Protein AF-A0A2V6PGM4-F1 (afdb_monomer_lite)

Radius of gyration: 10.19 Å; chains: 1; bounding box: 25×11×24 Å

Sequence (46 aa):
MRAVDTNLLVRLIVRDDVKQVSAADNFVDRGAWVSHLALAEATWVL

Foldseek 3Di:
DAEDALVLVLCCVVVPDVVSVVVSCVRCVVHYDYDPVRVVVNVVVD

pLDDT: mean 96.05, std 2.98, range [78.88, 98.62]

Structure (mmCIF, N/CA/C/O backbone):
data_AF-A0A2V6PGM4-F1
#
_entry.id   AF-A0A2V6PGM4-F1
#
loop_
_atom_site.group_PDB
_atom_site.id
_atom_site.type_symbol
_atom_site.label_atom_id
_atom_site.label_alt_id
_atom_site.label_comp_id
_atom_site.label_asym_id
_atom_site.label_entity_id
_atom_site.label_seq_id
_atom_site.pdbx_PDB_ins_code
_atom_site.Cartn_x
_atom_site.Cartn_y
_atom_site.Cartn_z
_atom_site.occupancy
_atom_site.B_iso_or_equiv
_atom_site.auth_seq_id
_atom_site.auth_comp_id
_atom_site.auth_asym_id
_atom_site.auth_atom_id
_atom_site.pdbx_PDB_model_num
ATOM 1 N N . MET A 1 1 ? -5.978 5.870 -10.709 1.00 78.88 1 MET A N 1
ATOM 2 C CA . MET A 1 1 ? -4.822 5.079 -10.233 1.00 78.88 1 MET A CA 1
ATOM 3 C C . MET A 1 1 ? -4.374 5.655 -8.900 1.00 78.88 1 MET A C 1
ATOM 5 O O . MET A 1 1 ? -4.236 6.869 -8.826 1.00 78.88 1 MET A O 1
ATOM 9 N N . ARG A 1 2 ? -4.231 4.834 -7.853 1.00 92.50 2 ARG A N 1
ATOM 10 C CA . ARG A 1 2 ? -3.826 5.266 -6.503 1.00 92.50 2 ARG A CA 1
ATOM 11 C C . ARG A 1 2 ? -2.368 4.872 -6.268 1.00 92.50 2 ARG A C 1
ATOM 13 O O . ARG A 1 2 ? -2.020 3.729 -6.546 1.00 92.50 2 ARG A O 1
ATOM 20 N N . ALA A 1 3 ? -1.543 5.817 -5.830 1.00 95.88 3 ALA A N 1
ATOM 21 C CA . ALA A 1 3 ? -0.149 5.567 -5.480 1.00 95.88 3 ALA A CA 1
ATOM 22 C C . ALA A 1 3 ? -0.054 5.220 -3.994 1.00 95.88 3 ALA A C 1
ATOM 24 O O . ALA A 1 3 ? -0.732 5.847 -3.179 1.00 95.88 3 ALA A O 1
ATOM 25 N N . VAL A 1 4 ? 0.773 4.239 -3.659 1.00 96.94 4 VAL A N 1
ATOM 26 C CA . VAL A 1 4 ? 1.072 3.841 -2.283 1.00 96.94 4 VAL A CA 1
ATOM 27 C C . VAL A 1 4 ? 2.469 4.333 -1.933 1.00 96.94 4 VAL A C 1
ATOM 29 O O . VAL A 1 4 ? 3.424 4.065 -2.665 1.00 96.94 4 VAL A O 1
ATOM 32 N N . ASP A 1 5 ? 2.572 5.058 -0.824 1.00 97.56 5 ASP A N 1
ATOM 33 C CA . ASP A 1 5 ? 3.845 5.440 -0.224 1.00 97.56 5 ASP A CA 1
ATOM 34 C C . ASP A 1 5 ? 4.312 4.399 0.803 1.00 97.56 5 ASP A C 1
ATOM 36 O O . ASP A 1 5 ? 3.627 3.417 1.105 1.00 97.56 5 ASP A O 1
ATOM 40 N N . THR A 1 6 ? 5.503 4.626 1.340 1.00 98.06 6 THR A N 1
ATOM 41 C CA . THR A 1 6 ? 6.156 3.749 2.309 1.00 98.06 6 THR A CA 1
ATOM 42 C C . THR A 1 6 ? 5.316 3.539 3.568 1.00 98.06 6 THR A C 1
ATOM 44 O O . THR A 1 6 ? 5.175 2.409 4.025 1.00 98.06 6 THR A O 1
ATOM 47 N N . ASN A 1 7 ? 4.693 4.590 4.108 1.00 96.81 7 ASN A N 1
ATOM 48 C CA . ASN A 1 7 ? 3.914 4.493 5.345 1.00 96.81 7 ASN A CA 1
ATOM 49 C C . ASN A 1 7 ? 2.642 3.671 5.152 1.00 96.81 7 ASN A C 1
ATOM 51 O O . ASN A 1 7 ? 2.290 2.850 6.001 1.00 96.81 7 ASN A O 1
ATOM 55 N N . LEU A 1 8 ? 1.944 3.873 4.034 1.00 96.50 8 LEU A N 1
ATOM 56 C CA . LEU A 1 8 ? 0.761 3.086 3.720 1.00 96.50 8 LEU A CA 1
ATOM 57 C C . LEU A 1 8 ? 1.136 1.615 3.471 1.00 96.50 8 LEU A C 1
ATOM 59 O O . LEU A 1 8 ? 0.422 0.729 3.938 1.00 96.50 8 LEU A O 1
ATOM 63 N N . LEU A 1 9 ? 2.274 1.347 2.818 1.00 97.00 9 LEU A N 1
ATOM 64 C CA . LEU A 1 9 ? 2.787 -0.010 2.612 1.00 97.00 9 LEU A CA 1
ATOM 65 C C . LEU A 1 9 ? 3.148 -0.703 3.935 1.00 97.00 9 LEU A C 1
ATOM 67 O O . LEU A 1 9 ? 2.680 -1.811 4.189 1.00 97.00 9 LEU A O 1
ATOM 71 N N . VAL A 1 10 ? 3.909 -0.033 4.806 1.00 97.00 10 VAL A N 1
ATOM 72 C CA . VAL A 1 10 ? 4.255 -0.519 6.153 1.00 97.00 10 VAL A CA 1
ATOM 73 C C . VAL A 1 10 ? 2.994 -0.846 6.945 1.00 97.00 10 VAL A C 1
ATOM 75 O O . VAL A 1 10 ? 2.894 -1.920 7.532 1.00 97.00 10 VAL A O 1
ATOM 78 N N . ARG A 1 11 ? 1.987 0.030 6.911 1.00 96.88 11 ARG A N 1
ATOM 79 C CA . ARG A 1 11 ? 0.741 -0.172 7.654 1.00 96.88 11 ARG A CA 1
ATOM 80 C C . ARG A 1 11 ? -0.070 -1.365 7.157 1.00 96.88 11 ARG A C 1
ATOM 82 O O . ARG A 1 11 ? -0.616 -2.111 7.965 1.00 96.88 11 ARG A O 1
ATOM 89 N N . LEU A 1 12 ? -0.133 -1.565 5.840 1.00 95.62 12 LEU A N 1
ATOM 90 C CA . LEU A 1 12 ? -0.798 -2.728 5.246 1.00 95.62 12 LEU A CA 1
ATOM 91 C C . LEU A 1 12 ? -0.107 -4.047 5.630 1.00 95.62 12 LEU A C 1
ATOM 93 O O . LEU A 1 12 ? -0.794 -5.055 5.800 1.00 95.62 12 LEU A O 1
ATOM 97 N N . ILE A 1 13 ? 1.222 -4.032 5.795 1.00 96.19 13 ILE A N 1
ATOM 98 C CA . ILE A 1 13 ? 2.030 -5.196 6.192 1.00 96.19 13 ILE A CA 1
ATOM 99 C C . ILE A 1 13 ? 1.916 -5.469 7.698 1.00 96.19 13 ILE A C 1
ATOM 101 O O . ILE A 1 13 ? 1.588 -6.582 8.100 1.00 96.19 13 ILE A O 1
ATOM 105 N N . VAL A 1 14 ? 2.191 -4.464 8.530 1.00 97.06 14 VAL A N 1
ATOM 106 C CA . VAL A 1 14 ? 2.323 -4.612 9.990 1.00 97.06 14 VAL A CA 1
ATOM 107 C C . VAL A 1 14 ? 0.965 -4.684 10.684 1.00 97.06 14 VAL A C 1
ATOM 109 O O . VAL A 1 14 ? 0.827 -5.363 11.698 1.00 97.06 14 VAL A O 1
ATOM 112 N N . ARG A 1 15 ? -0.049 -4.014 10.128 1.00 96.38 15 ARG A N 1
ATOM 113 C CA . ARG A 1 15 ? -1.412 -3.945 10.672 1.00 96.38 15 ARG A CA 1
ATOM 114 C C . ARG A 1 15 ? -1.481 -3.453 12.125 1.00 96.38 15 ARG A C 1
ATOM 116 O O . ARG A 1 15 ? -2.193 -4.014 12.953 1.00 96.38 15 ARG A O 1
ATOM 123 N N . ASP A 1 16 ? -0.750 -2.381 12.407 1.00 92.44 16 ASP A N 1
ATOM 124 C CA . ASP A 1 16 ? -0.542 -1.786 13.732 1.00 92.44 16 ASP A CA 1
ATOM 125 C C . ASP A 1 16 ? -1.787 -1.108 14.340 1.00 92.44 16 ASP A C 1
ATOM 127 O O . ASP A 1 16 ? -2.075 -1.293 15.521 1.00 92.44 16 ASP A O 1
ATOM 131 N N . ASP A 1 17 ? -2.541 -0.338 13.547 1.00 95.81 17 ASP A N 1
ATOM 132 C CA . ASP A 1 17 ? -3.740 0.388 13.991 1.00 95.81 17 ASP A CA 1
ATOM 133 C C . ASP A 1 17 ? -4.979 -0.021 13.183 1.00 95.81 17 ASP A C 1
ATOM 135 O O . ASP A 1 17 ? -5.065 0.189 11.974 1.00 95.81 17 ASP A O 1
ATOM 139 N N . VAL A 1 18 ? -5.997 -0.545 13.871 1.00 95.50 18 VAL A N 1
ATOM 140 C CA . VAL A 1 18 ? -7.216 -1.099 13.254 1.00 95.50 18 VAL A CA 1
ATOM 141 C C . VAL A 1 18 ? -7.969 -0.084 12.383 1.00 95.50 18 VAL A C 1
ATOM 143 O O . VAL A 1 18 ? -8.487 -0.441 11.320 1.00 95.50 18 VAL A O 1
ATOM 146 N N . LYS A 1 19 ? -8.046 1.187 12.798 1.00 96.94 19 LYS A N 1
ATOM 147 C CA . LYS A 1 19 ? -8.767 2.221 12.037 1.00 96.94 19 LYS A CA 1
ATOM 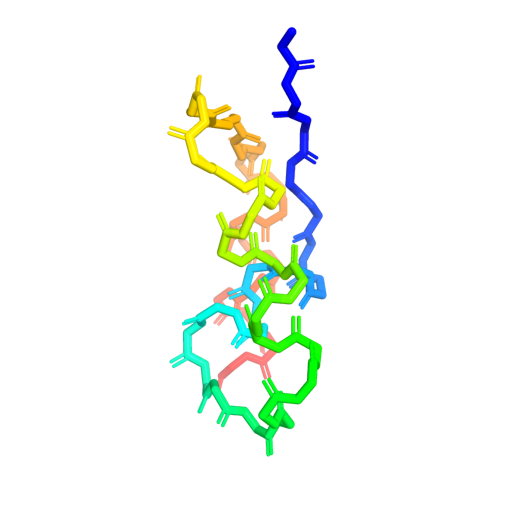148 C C . LYS A 1 19 ? -8.005 2.572 10.771 1.00 96.94 19 LYS A C 1
ATOM 150 O O . LYS A 1 19 ? -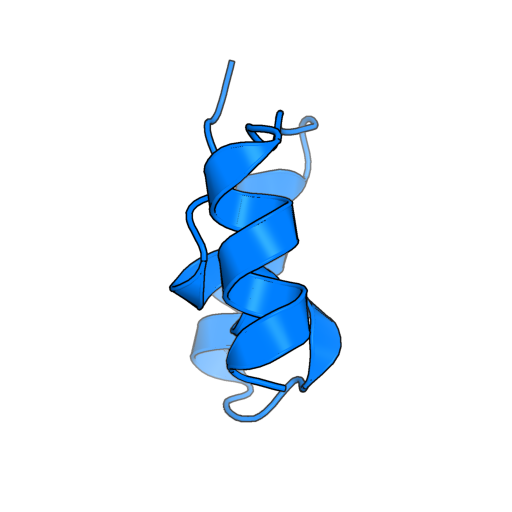8.596 2.711 9.702 1.00 96.94 19 LYS A O 1
ATOM 155 N N . GLN A 1 20 ? -6.694 2.704 10.897 1.00 96.06 20 GLN A N 1
ATOM 156 C CA . GLN A 1 20 ? -5.823 3.072 9.796 1.00 96.06 20 GLN A CA 1
ATOM 157 C C . GLN A 1 20 ? -5.658 1.936 8.788 1.00 96.06 20 GLN A C 1
ATOM 159 O O . GLN A 1 20 ? -5.648 2.195 7.589 1.00 96.06 20 GLN A O 1
ATOM 164 N N . VAL A 1 21 ? -5.611 0.687 9.251 1.00 97.06 21 VAL A N 1
ATOM 165 C CA . VAL A 1 21 ? -5.634 -0.505 8.394 1.00 97.06 21 VAL A CA 1
ATOM 166 C C . VAL A 1 21 ? -6.933 -0.566 7.606 1.00 97.06 21 VAL A C 1
ATOM 168 O O . VAL A 1 21 ? -6.893 -0.724 6.394 1.00 97.06 21 VAL A O 1
ATOM 171 N N . SER A 1 22 ? -8.079 -0.334 8.254 1.00 97.56 22 SER A N 1
ATOM 172 C CA . SER A 1 22 ? -9.374 -0.301 7.559 1.00 97.56 22 SER A CA 1
ATOM 173 C C . SER A 1 22 ? -9.418 0.798 6.488 1.00 97.56 22 SER A C 1
ATOM 175 O O . SER A 1 22 ? -9.944 0.599 5.393 1.00 97.56 22 SER A O 1
ATOM 177 N N . ALA A 1 23 ? -8.848 1.971 6.779 1.00 96.44 23 ALA A N 1
ATOM 178 C CA . ALA A 1 23 ? -8.740 3.054 5.807 1.00 96.44 23 ALA A CA 1
ATOM 179 C C . ALA A 1 23 ? -7.785 2.707 4.651 1.00 96.44 23 ALA A C 1
ATOM 181 O O . ALA A 1 23 ? -8.097 3.005 3.498 1.00 96.44 23 ALA A O 1
ATOM 182 N N . ALA A 1 24 ? -6.653 2.061 4.945 1.00 96.31 24 ALA A N 1
ATOM 183 C CA . ALA A 1 24 ? -5.683 1.626 3.949 1.00 96.31 24 ALA A CA 1
ATOM 184 C C . ALA A 1 24 ? -6.256 0.527 3.040 1.00 96.31 24 ALA A C 1
ATOM 186 O O . ALA A 1 24 ? -6.131 0.642 1.823 1.00 96.31 24 ALA A O 1
ATOM 187 N N . ASP A 1 25 ? -6.963 -0.459 3.599 1.00 96.50 25 ASP A N 1
ATOM 188 C CA . ASP A 1 25 ? -7.652 -1.519 2.851 1.00 96.50 25 ASP A CA 1
ATOM 189 C C . ASP A 1 25 ? -8.683 -0.904 1.878 1.00 96.50 25 ASP A C 1
ATOM 191 O O . ASP A 1 25 ? -8.636 -1.153 0.672 1.00 96.50 25 ASP A O 1
ATOM 195 N N . ASN A 1 26 ? -9.528 0.024 2.348 1.00 96.44 26 ASN A N 1
ATOM 196 C CA . ASN A 1 26 ? -10.472 0.761 1.488 1.00 96.44 26 ASN A CA 1
ATOM 197 C C . ASN A 1 26 ? -9.770 1.617 0.413 1.00 96.44 26 ASN A C 1
ATOM 199 O O . ASN A 1 26 ? -10.288 1.835 -0.693 1.00 96.44 26 ASN A O 1
ATOM 203 N N . PHE A 1 27 ? -8.584 2.139 0.730 1.00 94.81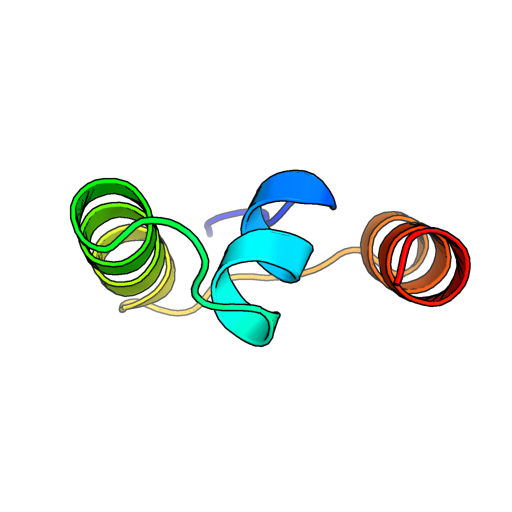 27 PHE A N 1
ATOM 204 C CA . PHE A 1 27 ? -7.778 2.904 -0.211 1.00 94.81 27 PHE A CA 1
ATOM 205 C C . PHE A 1 27 ? -7.154 2.018 -1.294 1.00 94.81 27 PHE A C 1
ATOM 207 O O . PHE A 1 27 ? -7.030 2.474 -2.428 1.00 94.81 27 PHE A O 1
ATOM 214 N N . VAL A 1 28 ? -6.817 0.758 -1.031 1.00 95.38 28 VAL A N 1
ATOM 215 C CA . VAL A 1 28 ? -6.241 -0.136 -2.055 1.00 95.38 28 VAL A CA 1
ATOM 216 C C . VAL A 1 28 ? -7.263 -1.055 -2.733 1.00 95.38 28 VAL A C 1
ATOM 218 O O . VAL A 1 28 ? -6.907 -1.714 -3.703 1.00 95.38 28 VAL A O 1
ATOM 221 N N . ASP A 1 29 ? -8.532 -1.030 -2.310 1.00 96.19 29 ASP A N 1
ATOM 222 C CA . ASP A 1 29 ? -9.627 -1.889 -2.806 1.00 96.19 29 ASP A CA 1
ATOM 223 C C . ASP A 1 29 ? -9.756 -1.956 -4.343 1.00 96.19 29 ASP A C 1
ATOM 225 O O . ASP A 1 29 ? -9.934 -3.019 -4.928 1.00 96.19 29 ASP A O 1
ATOM 229 N N . ARG A 1 30 ? -9.582 -0.828 -5.044 1.00 94.25 30 ARG A N 1
ATOM 230 C CA . ARG A 1 30 ? -9.641 -0.775 -6.522 1.00 94.25 30 ARG A CA 1
ATOM 231 C C . ARG A 1 30 ? -8.290 -0.991 -7.211 1.00 94.25 30 ARG A C 1
ATOM 233 O O . ARG A 1 30 ? -8.127 -0.628 -8.377 1.00 94.25 30 ARG A O 1
ATOM 240 N N . GLY A 1 31 ? -7.324 -1.536 -6.484 1.00 92.94 31 GLY A N 1
ATOM 241 C CA . GLY A 1 31 ? -5.934 -1.636 -6.893 1.00 92.94 31 GLY A CA 1
ATOM 242 C C . GLY A 1 31 ? -5.161 -0.335 -6.676 1.00 92.94 31 GLY A C 1
ATOM 243 O O . GLY A 1 31 ? -5.688 0.783 -6.753 1.00 92.94 31 GLY A O 1
ATOM 244 N N . ALA A 1 32 ? -3.868 -0.491 -6.422 1.00 95.94 32 ALA A N 1
ATOM 245 C CA . ALA A 1 32 ? -2.929 0.601 -6.253 1.00 95.94 32 ALA A CA 1
ATOM 246 C C . ALA A 1 32 ? -1.566 0.207 -6.833 1.00 95.94 32 ALA A C 1
ATOM 248 O O . ALA A 1 32 ? -1.279 -0.976 -7.012 1.00 95.94 32 ALA A O 1
ATOM 249 N N . TRP A 1 33 ? -0.741 1.196 -7.159 1.00 97.25 33 TRP A N 1
ATOM 250 C CA . TRP A 1 33 ? 0.620 0.972 -7.634 1.00 97.25 33 TRP A CA 1
ATOM 251 C C . TRP A 1 33 ? 1.619 1.447 -6.583 1.00 97.25 33 TRP A C 1
ATOM 253 O O . TRP A 1 33 ? 1.396 2.444 -5.893 1.00 97.25 33 TRP A O 1
ATOM 263 N N . VAL A 1 34 ? 2.726 0.721 -6.481 1.00 97.25 34 VAL A N 1
ATOM 264 C CA . VAL A 1 34 ? 3.838 1.008 -5.573 1.00 97.25 34 VAL A CA 1
ATOM 265 C C . VAL A 1 34 ? 5.056 1.311 -6.437 1.00 97.25 34 VAL A C 1
ATOM 267 O O . VAL A 1 34 ? 5.340 0.581 -7.387 1.00 97.25 34 VAL A O 1
ATOM 270 N N . SER A 1 35 ? 5.769 2.398 -6.143 1.00 97.81 35 SER A N 1
ATOM 271 C CA . SER A 1 35 ? 7.040 2.678 -6.815 1.00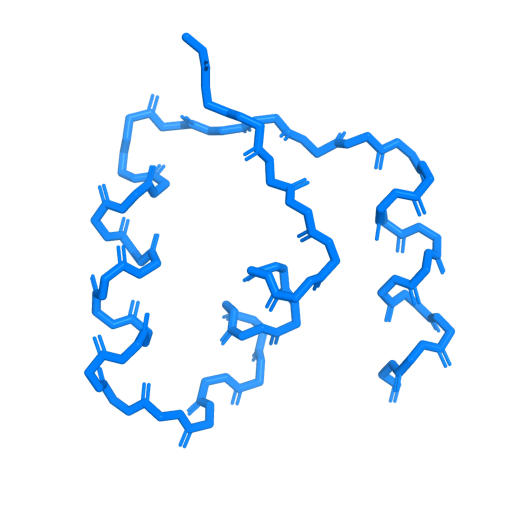 97.81 35 SER A CA 1
ATOM 272 C C . SER A 1 35 ? 8.144 1.763 -6.276 1.00 97.81 35 SER A C 1
ATOM 274 O O . SER A 1 35 ? 8.126 1.388 -5.105 1.00 97.81 35 SER A O 1
ATOM 276 N N . HIS A 1 36 ? 9.159 1.456 -7.088 1.00 98.00 36 HIS A N 1
ATOM 277 C CA . HIS A 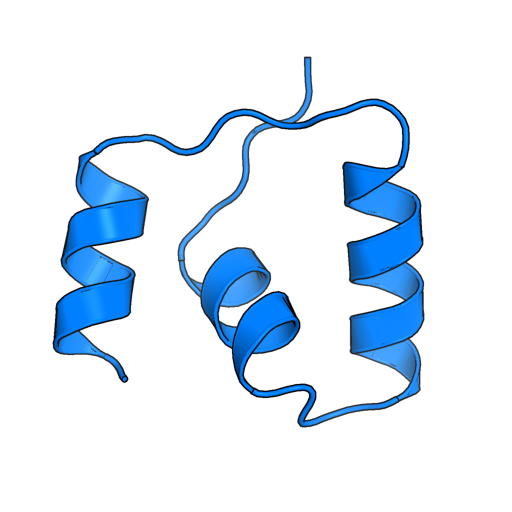1 36 ? 10.330 0.721 -6.594 1.00 98.00 36 HIS A CA 1
ATOM 278 C C . HIS A 1 36 ? 11.024 1.434 -5.423 1.00 98.00 36 HIS A C 1
ATOM 280 O O . HIS A 1 36 ? 11.559 0.765 -4.549 1.00 98.00 36 HIS A O 1
ATOM 286 N N . LEU A 1 37 ? 10.984 2.773 -5.377 1.00 97.94 37 LEU A N 1
ATOM 287 C CA . LEU A 1 37 ? 11.554 3.548 -4.275 1.00 97.94 37 LEU A CA 1
ATOM 288 C C . LEU A 1 37 ? 10.788 3.318 -2.967 1.00 97.94 37 LEU A C 1
ATOM 290 O O . LEU A 1 37 ? 11.410 3.005 -1.962 1.00 97.94 37 LEU A O 1
ATOM 294 N N . ALA A 1 38 ? 9.454 3.417 -2.993 1.00 97.94 38 ALA A N 1
ATOM 295 C CA . ALA A 1 38 ? 8.622 3.175 -1.811 1.00 97.94 38 ALA A CA 1
ATOM 296 C C . ALA A 1 38 ? 8.736 1.721 -1.325 1.00 97.94 38 ALA A C 1
ATOM 298 O O . ALA A 1 38 ? 8.744 1.459 -0.125 1.00 97.94 38 ALA A O 1
ATOM 299 N N . LEU A 1 39 ? 8.880 0.769 -2.256 1.00 98.06 39 LEU A N 1
ATOM 300 C CA . LEU A 1 39 ? 9.146 -0.626 -1.914 1.00 98.06 39 LEU A CA 1
ATOM 301 C C . LEU A 1 39 ? 10.520 -0.794 -1.247 1.00 98.06 39 LEU A C 1
ATOM 303 O O . LEU A 1 39 ? 10.607 -1.430 -0.202 1.00 98.06 39 LEU A O 1
ATOM 307 N N . ALA A 1 40 ? 11.576 -0.209 -1.820 1.00 98.44 40 ALA A N 1
ATOM 308 C CA . ALA A 1 40 ? 12.926 -0.270 -1.259 1.00 98.44 40 ALA A CA 1
ATOM 309 C C . ALA A 1 40 ? 13.004 0.390 0.127 1.00 98.44 40 ALA A C 1
ATOM 311 O O . ALA A 1 40 ? 13.630 -0.144 1.041 1.00 98.44 40 ALA A O 1
ATOM 312 N N . GLU A 1 41 ? 12.329 1.522 0.315 1.00 98.62 41 GLU A N 1
ATOM 313 C CA . GLU A 1 41 ? 12.252 2.182 1.615 1.00 98.62 41 GLU A CA 1
ATOM 314 C C . GLU A 1 41 ? 11.527 1.302 2.641 1.00 98.62 41 GLU A C 1
ATOM 316 O O . GLU A 1 41 ? 12.034 1.110 3.743 1.00 98.62 41 GLU A O 1
ATOM 321 N N . ALA A 1 42 ? 10.405 0.677 2.268 1.00 97.94 42 ALA A N 1
ATOM 322 C CA . ALA A 1 42 ? 9.696 -0.238 3.160 1.00 97.94 42 ALA A CA 1
ATOM 323 C C . ALA A 1 42 ? 10.548 -1.457 3.546 1.00 97.94 42 ALA A C 1
ATOM 325 O O . ALA A 1 42 ? 10.470 -1.892 4.687 1.00 97.94 42 ALA A O 1
ATOM 326 N N . THR A 1 43 ? 11.397 -1.973 2.645 1.00 97.50 43 THR A N 1
ATOM 327 C CA . THR A 1 43 ? 12.341 -3.059 2.984 1.00 97.50 43 THR A CA 1
ATOM 328 C C . THR A 1 43 ? 13.473 -2.641 3.922 1.00 97.50 43 THR A C 1
ATOM 330 O O . THR A 1 43 ? 14.112 -3.508 4.504 1.00 97.50 43 THR A O 1
ATOM 333 N N . TRP A 1 44 ? 13.761 -1.342 4.034 1.00 97.50 44 TRP A N 1
ATOM 334 C CA . TRP A 1 44 ? 14.768 -0.809 4.956 1.00 97.50 44 TRP A CA 1
ATOM 335 C C . TRP A 1 44 ? 14.168 -0.424 6.315 1.00 97.50 44 TRP A C 1
ATOM 337 O O . TRP A 1 44 ? 14.841 -0.522 7.337 1.00 97.50 44 TRP A O 1
ATOM 347 N N . VAL A 1 45 ? 12.925 0.068 6.316 1.00 96.12 45 VAL A N 1
ATOM 348 C CA . VAL A 1 45 ? 12.218 0.522 7.525 1.00 96.12 45 VAL A CA 1
ATOM 349 C C . VAL A 1 45 ? 11.664 -0.644 8.351 1.00 96.12 45 VAL A C 1
ATOM 351 O O . VAL A 1 45 ? 11.625 -0.531 9.576 1.00 96.12 45 VAL A O 1
ATOM 354 N N . LEU A 1 46 ? 11.212 -1.720 7.697 1.00 92.00 46 LEU A N 1
ATOM 355 C CA . LEU A 1 46 ? 10.724 -2.949 8.340 1.00 92.00 46 LEU A CA 1
ATOM 356 C C . LEU A 1 46 ? 11.875 -3.873 8.740 1.00 92.00 46 LEU A C 1
ATOM 358 O O . LEU A 1 46 ? 11.790 -4.435 9.856 1.00 92.00 46 LEU A O 1
#

Secondary structure (DSSP, 8-state):
--EE-HHHHHHHHH---HHHHHHHHHHHTT--EE-HHHHHHHHHH-

=== Feature glossary ===
The record interleaves many kinds of information about one protein. Here is each kind framed as the question it answers.

Q: What does the local fold look like, residue by residue?
A: The Foldseek 3Di string encodes local tertiary geometry as a 20-letter alphabet — one character per residue — derived from the relative positions of nearby Cα atoms. Unlike the amino-acid sequence, 3Di is a direct function of the 3D structure, so two proteins with the same fold have similar 3Di strings even at low sequence identity.

Q: Which residues are in helices, strands, or loops?
A: The SS8 string is DSSP's per-residue secondary-structure call. α-helix (H) means an i→i+4 H-bond ladder; β-strand (E) means the residue participates in a β-sheet; 3₁₀ (G) and π (I) are tighter and wider helices; T/S are turns/bends; '-' is loop.

Q: How big and how compact is the whole molecule?
A: Radius of gyration (Rg) is the root-mean-square distance of Cα atoms from their centroid — a single number for overall size and compactness. A globular domain of N residues has Rg ≈ 2.2·N^0.38 Å; an extended or disordered chain has a much larger Rg. The Cα contact count is the number of residue pairs whose Cα atoms are within 8 Å and are more than four positions apart in sequence — a standard proxy for tertiary packing density. The bounding box is the smallest axis-aligned box enclosing all Cα atoms.

Q: Where is each backbone atom in 3D?
A: Structure coordinates are given as an mmCIF _atom_site loop: one row per atom with element, residue name, chain id, sequence number, and x/y/z position in Å. Only the four main-chain atoms per residue are included here; side chains are omitted to keep the record compact.

Q: What is the amino-acid chain?
A: Primary structure: the covalent order of the twenty standard amino acids along the backbone. Two proteins with the same sequence will (almost always) fold to the same structure; two with 30% identity often share a fold but not the details.

Q: What if only a Cα trace is available?
A: Three-state secondary structure (P-SEA) collapses the eight DSSP classes into helix (a), strand (b), and coil (c). P-SEA assigns these from Cα geometry alone — distances and angles — without requiring backbone oxygens, so it works on any Cα trace.

Q: What family and function is it annotated with?
A: Database cross-references. InterPro integrates a dozen domain/family signature databases into unified entries with residue-range hits. GO terms attach function/process/location labels with evidence codes. CATH codes position the fold in a four-level structural taxonomy. Organism is the NCBI-taxonomy species name.

Q: How confident is the AlphaFold model at each residue?
A: pLDDT is the predicted lDDT-Cα score: AlphaFold's confidence that the local environment of each residue (all inter-atomic distances within 15 Å) is correctly placed. It is a per-residue number between 0 and 100, with higher meaning more reliable.

Q: How mobile is each atom in the crystal?
A: B-factor (Debye–Waller factor) reflects atomic displacement in the crystal lattice. It is an 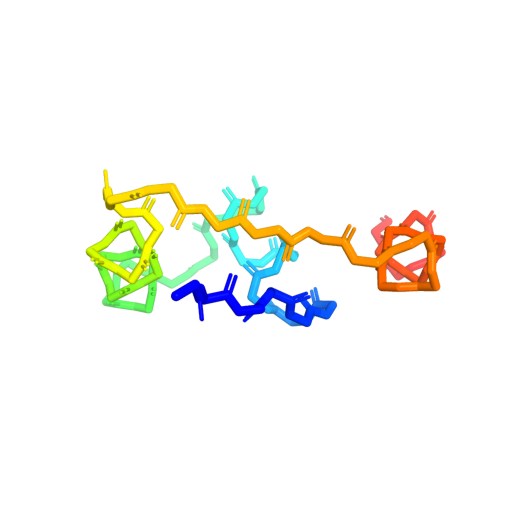experimental observable (units Å²), not a prediction; low values mean the atom is pinned down, high values mean it moves or is heterogeneous across the crystal.

Q: Which residues are buried vs exposed?
A: SASA measures how much of the protein is reachable by solvent. It is computed by rolling a water-sized probe over the atomic surface and summing the exposed area (Å²). Per-residue SASA distinguishes core (buried, low SASA) from surface (exposed, high SASA) residues; total SASA is a whole-molecule size measure.

Q: What do the diagnostic plots show?
A: Plot images: a contact map (which residues are close in 3D, as an N×N binary image), a Ramachandran scatter (backbone torsion angles, revealing secondary-structure composition at a glance), and — for AlphaFold structures — a PAE heatmap (pairwise prediction confidence).

Q: What known structures does this most resemble?
A: The Foldseek neighbor list gives the closest experimentally determined structures in the PDB, ranked by structural alignment. TM-score near 1 means near-identical fold; near 0.3 means only rough topology match. This is how one finds what a novel AlphaFold prediction most resembles in the solved-structure universe.

Q: Are the domains correctly placed relative to each other?
A: Predicted aligned error is AlphaFold's pairwise confidence. Unlike pLDDT (per-residue), PAE is per-residue-pair and captures whether two parts of the structure are correctly placed relative to each other. Units are ångströms of expected positional error.

Q: What do the rendered images show?
A: Structure images are PyMOL renders from six orthogonal camera directions. Cartoon representation draws helices as coils and strands as arrows; sticks shows the backbone as bonds; surface shows the solvent-excluded envelope. Rainbow coloring maps sequence position to hue (blue→red, N→C); chain coloring assigns a distinct color per polypeptide.

Q: What are the backbone torsion angles?
A: φ (phi) and ψ (psi) are the two rotatable backbone dihedrals per residue: φ is the C(i-1)–N–Cα–C torsion, ψ is the N–Cα–C–N(i+1) torsion, both in degrees on (−180°, 180°]. α-helical residues cluster near (−60°, −45°); β-strand residues near (−120°, +130°). A Ramachandran plot is simply a scatter of (φ, ψ) for every residue.